Protein AF-A0ABD5DEG7-F1 (afdb_monomer_lite)

Sequence (90 aa):
ALHVSQPALSQQIRQLEAMLEVQLFDRSGRRIRLTDAGEIWLEYARRALRELEEGRRALHDAEDLQHGKLRIAMTPTFTTYMLGPLMEAY

Organism: Acinetobacter baumannii (NCBI:txid470)

Structure (mmCIF, N/CA/C/O backbone):
data_AF-A0ABD5DEG7-F1
#
_entry.id   AF-A0ABD5DEG7-F1
#
loop_
_atom_site.group_PDB
_atom_site.id
_atom_site.type_symbol
_atom_site.label_atom_id
_atom_site.label_alt_id
_atom_site.label_comp_id
_atom_site.label_asym_id
_atom_site.label_entity_id
_atom_site.label_seq_id
_atom_site.pdbx_PDB_ins_code
_atom_site.Cartn_x
_atom_site.Cartn_y
_atom_site.Cartn_z
_atom_site.occupancy
_atom_site.B_iso_or_equiv
_atom_site.auth_seq_id
_atom_site.auth_comp_id
_atom_site.auth_asym_id
_atom_site.auth_atom_id
_atom_site.pdbx_PDB_model_num
ATOM 1 N N . ALA A 1 1 ? 12.916 4.278 8.070 1.00 50.97 1 ALA A N 1
ATOM 2 C CA . ALA A 1 1 ? 11.747 4.813 8.796 1.00 50.97 1 ALA A CA 1
ATOM 3 C C . ALA A 1 1 ? 10.932 5.646 7.818 1.00 50.97 1 ALA A C 1
ATOM 5 O O . ALA A 1 1 ? 11.540 6.330 7.004 1.00 50.97 1 ALA A O 1
ATOM 6 N N . LEU A 1 2 ? 9.599 5.566 7.841 1.00 65.19 2 LEU A N 1
ATOM 7 C CA . LEU A 1 2 ? 8.773 6.523 7.097 1.00 65.19 2 LEU A CA 1
ATOM 8 C C . LEU A 1 2 ? 9.005 7.901 7.743 1.00 65.19 2 LEU A C 1
ATOM 10 O O . LEU A 1 2 ? 8.947 7.995 8.967 1.00 65.19 2 LEU A O 1
ATOM 14 N N . HIS A 1 3 ? 9.312 8.941 6.966 1.00 70.38 3 HIS A N 1
ATOM 15 C CA . HIS A 1 3 ? 9.566 10.312 7.450 1.00 70.38 3 HIS A CA 1
ATOM 16 C C . HIS A 1 3 ? 8.278 11.011 7.938 1.00 70.38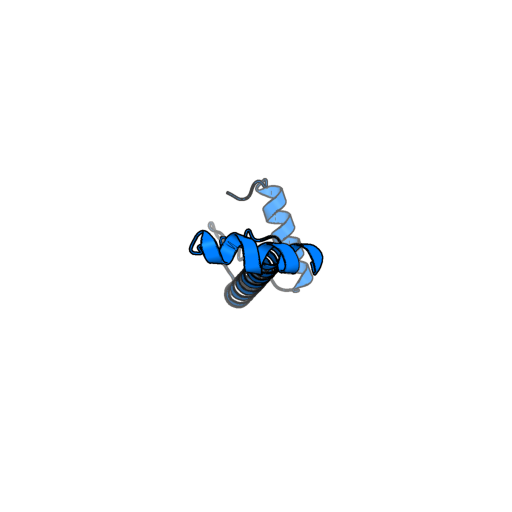 3 HIS A C 1
ATOM 18 O O . HIS A 1 3 ? 8.002 12.155 7.594 1.00 70.38 3 HIS A O 1
ATOM 24 N N . VAL A 1 4 ? 7.449 10.305 8.705 1.00 73.06 4 VAL A N 1
ATOM 25 C CA . VAL A 1 4 ? 6.147 10.758 9.194 1.00 73.06 4 VAL A CA 1
ATOM 26 C C . VAL A 1 4 ? 6.086 10.604 10.704 1.00 73.06 4 VAL A C 1
ATOM 28 O O . VAL A 1 4 ? 6.623 9.658 11.282 1.00 73.06 4 VAL A O 1
ATOM 31 N N . SER A 1 5 ? 5.413 11.547 11.355 1.00 85.06 5 SER A N 1
ATOM 32 C CA . SER A 1 5 ? 5.149 11.458 12.785 1.00 85.06 5 SER A CA 1
ATOM 33 C C . SER A 1 5 ? 4.136 10.342 13.075 1.00 85.06 5 SER A C 1
ATOM 35 O O . SER A 1 5 ? 3.258 10.038 12.263 1.00 85.06 5 SER A O 1
ATOM 37 N N . GLN A 1 6 ? 4.221 9.742 14.263 1.00 85.00 6 GLN A N 1
ATOM 38 C CA . GLN A 1 6 ? 3.285 8.699 14.701 1.00 85.00 6 GLN A CA 1
ATOM 39 C C . GLN A 1 6 ? 1.795 9.122 14.638 1.00 85.00 6 GLN A C 1
ATOM 41 O O . GLN A 1 6 ? 0.962 8.296 14.242 1.00 85.00 6 GLN A O 1
ATOM 46 N N . PRO A 1 7 ? 1.417 10.376 14.974 1.00 87.06 7 PRO A N 1
ATOM 47 C CA . PRO A 1 7 ? 0.048 10.857 14.790 1.00 87.06 7 PRO A CA 1
ATOM 48 C C . PRO A 1 7 ? -0.394 10.877 13.323 1.00 87.06 7 PRO A C 1
ATOM 50 O O . PRO A 1 7 ? -1.506 10.438 13.027 1.00 87.06 7 PRO A O 1
ATOM 53 N N . ALA A 1 8 ? 0.482 11.317 12.411 1.00 88.69 8 ALA A N 1
ATOM 54 C CA . ALA A 1 8 ? 0.186 11.365 10.981 1.00 88.69 8 ALA A CA 1
ATOM 55 C C . ALA A 1 8 ? -0.021 9.956 10.405 1.00 88.69 8 ALA A C 1
ATOM 57 O O . ALA A 1 8 ? -1.013 9.708 9.723 1.00 88.69 8 ALA A O 1
ATOM 58 N N . LEU A 1 9 ? 0.846 9.002 10.763 1.00 88.19 9 LEU A N 1
AT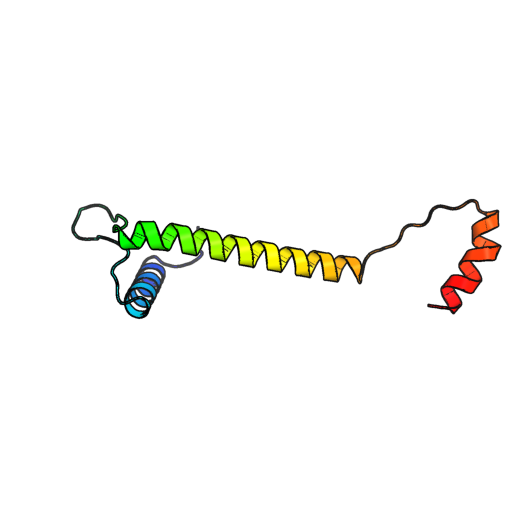OM 59 C CA . LEU A 1 9 ? 0.693 7.601 10.363 1.00 88.19 9 LEU A CA 1
ATOM 60 C C . LEU A 1 9 ? -0.621 7.000 10.884 1.00 88.19 9 LEU A C 1
ATOM 62 O O . LEU A 1 9 ? -1.360 6.353 10.146 1.00 88.19 9 LEU A O 1
ATOM 66 N N . SER A 1 10 ? -0.950 7.254 12.152 1.00 89.81 10 SER A N 1
ATOM 67 C CA . SER A 1 10 ? -2.195 6.761 12.753 1.00 89.81 10 SER A CA 1
ATOM 68 C C . SER A 1 10 ? -3.440 7.327 12.069 1.00 89.81 10 SER A C 1
ATOM 70 O O . SER A 1 10 ? -4.451 6.632 11.978 1.00 89.81 10 SER A O 1
ATOM 72 N N . GLN A 1 11 ? -3.384 8.579 11.607 1.00 93.44 11 GLN A N 1
ATOM 73 C CA . GLN A 1 11 ? -4.466 9.208 10.855 1.00 93.44 11 GLN A CA 1
ATOM 74 C C . GLN A 1 11 ? -4.619 8.599 9.459 1.00 93.44 11 GLN A C 1
ATOM 76 O O . GLN A 1 11 ? -5.744 8.297 9.075 1.00 93.44 11 GLN A O 1
ATOM 81 N N . GLN A 1 12 ? -3.518 8.364 8.742 1.00 94.62 12 GLN A N 1
ATOM 82 C CA . GLN A 1 12 ? -3.549 7.717 7.425 1.00 94.62 12 GLN A CA 1
ATOM 83 C C . GLN A 1 12 ? -4.127 6.300 7.498 1.00 94.62 12 GLN A C 1
ATOM 85 O O . GLN A 1 12 ? -4.965 5.936 6.678 1.00 94.62 12 GLN A O 1
ATOM 90 N N . ILE A 1 13 ? -3.757 5.523 8.523 1.00 94.06 13 ILE A N 1
ATOM 91 C CA . ILE A 1 13 ? -4.332 4.188 8.746 1.00 94.06 13 ILE A CA 1
ATOM 92 C C . ILE A 1 13 ? -5.847 4.279 8.964 1.00 94.06 13 ILE A C 1
ATOM 94 O O . ILE A 1 13 ? -6.591 3.540 8.334 1.00 94.06 13 ILE A O 1
ATOM 98 N N . ARG A 1 14 ? -6.320 5.218 9.795 1.00 94.94 14 ARG A N 1
ATOM 99 C CA . ARG A 1 14 ? -7.765 5.397 10.024 1.00 94.94 14 ARG A CA 1
ATOM 100 C C . ARG A 1 14 ? -8.518 5.812 8.761 1.00 94.94 14 ARG A C 1
ATOM 102 O O . ARG A 1 14 ? -9.650 5.390 8.573 1.00 94.94 14 ARG A O 1
ATOM 109 N N . GLN A 1 15 ? -7.913 6.645 7.915 1.00 97.06 15 GLN A N 1
ATOM 110 C CA . GLN A 1 15 ? -8.505 7.030 6.630 1.00 97.06 15 GLN A CA 1
ATOM 111 C C . GLN A 1 15 ? -8.636 5.822 5.700 1.00 97.06 15 GLN A C 1
ATOM 113 O O . GLN A 1 15 ? -9.688 5.640 5.099 1.00 97.06 15 GLN A O 1
ATOM 118 N N . LEU A 1 16 ? -7.611 4.970 5.642 1.00 96.62 16 LEU A N 1
ATOM 119 C CA . LEU A 1 16 ? -7.662 3.722 4.887 1.00 96.62 16 LEU A CA 1
ATOM 120 C C . LEU A 1 16 ? -8.758 2.785 5.415 1.00 96.62 16 LEU A C 1
ATOM 122 O O . LEU A 1 16 ? -9.571 2.305 4.636 1.00 96.62 16 LEU A O 1
ATOM 126 N N . GLU A 1 17 ? -8.817 2.568 6.730 1.00 97.06 17 GLU A N 1
ATOM 127 C CA . GLU A 1 17 ? -9.854 1.743 7.371 1.00 97.06 17 GLU A CA 1
ATOM 128 C C . GLU A 1 17 ? -11.268 2.278 7.089 1.00 97.06 17 GLU A C 1
ATOM 130 O O . GLU A 1 17 ? -12.184 1.499 6.842 1.00 97.06 17 GLU A O 1
ATOM 135 N N . ALA A 1 18 ? -11.447 3.604 7.065 1.00 97.62 18 ALA A N 1
ATOM 136 C CA . ALA A 1 18 ? -12.720 4.233 6.719 1.00 97.62 18 ALA A CA 1
ATOM 137 C C . ALA A 1 18 ? -13.091 4.040 5.240 1.00 97.62 18 ALA A C 1
ATOM 139 O O . ALA A 1 18 ? -14.239 3.741 4.941 1.00 97.62 18 ALA A O 1
ATOM 140 N N . MET A 1 19 ? -12.130 4.176 4.322 1.00 97.50 19 MET A N 1
ATOM 141 C CA . MET A 1 19 ? -12.355 3.947 2.888 1.00 97.50 19 MET A CA 1
ATOM 142 C C . MET A 1 19 ? -12.695 2.489 2.565 1.00 97.50 19 MET A C 1
ATOM 144 O O . MET A 1 19 ? -13.419 2.229 1.611 1.00 97.50 19 MET A O 1
ATOM 148 N N . LEU A 1 20 ? -12.143 1.550 3.333 1.00 96.62 20 LEU A N 1
ATOM 149 C CA . LEU A 1 20 ? -12.386 0.115 3.181 1.00 96.62 20 LEU A CA 1
ATOM 150 C C . LEU A 1 20 ? -13.589 -0.383 3.992 1.00 96.62 20 LEU A C 1
ATOM 152 O O . LEU A 1 20 ? -13.923 -1.561 3.903 1.00 96.62 20 LEU A O 1
ATOM 156 N N . GLU A 1 21 ? -14.188 0.485 4.812 1.00 97.56 21 GLU A N 1
ATOM 157 C CA . GLU A 1 21 ? -15.283 0.166 5.735 1.00 97.56 21 GLU A CA 1
ATOM 158 C C . GLU A 1 21 ? -14.977 -1.025 6.670 1.00 97.56 21 GLU A C 1
ATOM 160 O O . GLU A 1 21 ? -15.873 -1.731 7.134 1.00 97.56 21 GLU A O 1
ATOM 165 N N . VAL A 1 22 ? -13.695 -1.249 6.989 1.00 97.25 22 VAL A N 1
ATOM 166 C CA . VAL A 1 22 ? -13.233 -2.369 7.822 1.00 97.25 22 VAL A CA 1
ATOM 167 C C . VAL A 1 22 ? -12.019 -1.977 8.664 1.00 97.25 22 VAL A C 1
ATOM 169 O O . VAL A 1 22 ? -11.146 -1.225 8.233 1.00 97.25 22 VAL A O 1
ATOM 172 N N . GLN A 1 23 ? -11.943 -2.500 9.890 1.00 96.94 23 GLN A N 1
ATOM 173 C CA . GLN A 1 23 ? -10.769 -2.332 10.750 1.00 96.94 23 GLN A CA 1
ATOM 174 C C . GLN A 1 23 ? -9.660 -3.289 10.310 1.00 96.94 23 GLN A C 1
ATOM 176 O O . GLN A 1 23 ? -9.861 -4.505 10.273 1.00 96.94 23 GLN A O 1
ATOM 181 N N . LEU A 1 24 ? -8.477 -2.751 10.023 1.00 97.00 24 LEU A N 1
ATOM 182 C CA . LEU A 1 24 ? -7.295 -3.525 9.644 1.00 97.00 24 LEU A CA 1
ATOM 183 C C . LEU A 1 24 ? -6.410 -3.823 10.857 1.00 97.00 24 LEU A C 1
ATOM 185 O O . LEU A 1 24 ? -5.664 -4.802 10.846 1.00 97.00 24 LEU A O 1
ATOM 189 N N . PHE A 1 25 ? -6.494 -2.999 11.905 1.00 96.19 25 PHE A N 1
ATOM 190 C CA . PHE A 1 25 ? -5.705 -3.157 13.122 1.00 96.19 25 PHE A CA 1
ATOM 191 C C . PHE A 1 25 ? -6.569 -3.289 14.378 1.00 96.19 25 PHE A C 1
ATOM 193 O O . PHE A 1 25 ? -7.407 -2.438 14.668 1.00 96.19 25 PHE A O 1
ATOM 200 N N . ASP A 1 26 ? -6.272 -4.297 15.195 1.00 93.81 26 ASP A N 1
ATOM 201 C CA . ASP A 1 26 ? -6.784 -4.419 16.557 1.00 93.81 26 ASP A CA 1
ATOM 202 C C . ASP A 1 26 ? -5.883 -3.642 17.529 1.00 93.81 26 ASP A C 1
ATOM 204 O O . ASP A 1 26 ? -4.659 -3.825 17.583 1.00 93.81 26 ASP A O 1
ATOM 208 N N . ARG A 1 27 ? -6.514 -2.747 18.296 1.00 90.75 27 ARG A N 1
ATOM 209 C CA . ARG A 1 27 ? -5.880 -1.861 19.285 1.00 90.75 27 ARG A CA 1
ATOM 210 C C . ARG A 1 27 ? -6.424 -2.060 20.704 1.00 90.75 27 ARG A C 1
ATOM 212 O O . ARG A 1 27 ? -6.126 -1.252 21.578 1.00 90.75 27 ARG A O 1
ATOM 219 N N . SER A 1 28 ? -7.225 -3.099 20.937 1.00 86.69 28 SER A N 1
ATOM 220 C CA . SER A 1 28 ? -7.822 -3.397 22.248 1.00 86.69 28 SER A CA 1
ATOM 221 C C . SER A 1 28 ? -6.785 -3.824 23.296 1.00 86.69 28 SER A C 1
ATOM 223 O O . SER A 1 28 ? -6.959 -3.591 24.491 1.00 86.69 28 SER A O 1
ATOM 225 N N . GLY A 1 29 ? -5.685 -4.439 22.852 1.00 83.31 29 GLY A N 1
ATOM 226 C CA . GLY A 1 29 ? -4.612 -4.928 23.711 1.00 83.31 29 GLY A CA 1
ATOM 227 C C . GLY A 1 29 ? -3.435 -3.963 23.890 1.00 83.31 29 GLY A C 1
ATOM 228 O O . GLY A 1 29 ? -3.339 -2.893 23.297 1.00 83.31 29 GLY A O 1
ATOM 229 N N . ARG A 1 30 ? -2.443 -4.402 24.675 1.00 87.12 30 ARG A N 1
ATOM 230 C CA . ARG A 1 30 ? -1.191 -3.656 24.926 1.00 87.12 30 ARG A CA 1
ATOM 231 C C . ARG A 1 30 ? -0.264 -3.568 23.701 1.00 87.12 30 ARG A C 1
ATOM 233 O O . ARG A 1 30 ? 0.737 -2.859 23.743 1.00 87.12 30 ARG A O 1
ATOM 240 N N . ARG A 1 31 ? -0.556 -4.320 22.634 1.00 88.38 31 ARG A N 1
ATOM 241 C CA . ARG A 1 31 ? 0.162 -4.310 21.352 1.00 88.38 31 ARG A CA 1
ATOM 242 C C . ARG A 1 31 ? -0.842 -4.212 20.213 1.00 88.38 31 ARG A C 1
ATOM 244 O O . ARG A 1 31 ? -1.870 -4.878 20.261 1.00 88.38 31 ARG A O 1
ATOM 251 N N . ILE A 1 32 ? -0.483 -3.447 19.188 1.00 91.50 32 ILE A N 1
ATOM 252 C CA . ILE A 1 32 ? -1.231 -3.362 17.934 1.00 91.50 32 ILE A CA 1
ATOM 253 C C . ILE A 1 32 ? -0.985 -4.642 17.129 1.00 91.50 32 ILE A C 1
ATOM 255 O O . ILE A 1 32 ? 0.163 -5.080 17.009 1.00 91.50 32 ILE A O 1
ATOM 259 N N . ARG A 1 33 ? -2.051 -5.237 16.592 1.00 94.69 33 ARG A N 1
ATOM 260 C CA . ARG A 1 33 ? -2.004 -6.424 15.722 1.00 94.69 33 ARG A CA 1
ATOM 261 C C . ARG A 1 33 ? -2.891 -6.218 14.502 1.00 94.69 33 ARG A C 1
ATOM 263 O O . ARG A 1 33 ? -3.757 -5.350 14.527 1.00 94.69 33 ARG A O 1
ATOM 270 N N . LEU A 1 34 ? -2.665 -6.995 13.450 1.00 96.12 34 LEU A N 1
ATOM 271 C CA . LEU A 1 34 ? -3.588 -7.050 12.320 1.00 96.12 34 LEU A CA 1
ATOM 272 C C . LEU A 1 34 ? -4.849 -7.822 12.719 1.00 96.12 34 LEU A C 1
ATOM 274 O O . LEU A 1 34 ? -4.790 -8.735 13.545 1.00 96.12 34 LEU A O 1
ATOM 278 N N . THR A 1 35 ? -5.980 -7.424 12.151 1.00 97.12 35 THR A N 1
ATOM 279 C CA . THR A 1 35 ? -7.202 -8.237 12.121 1.00 97.12 35 THR A CA 1
ATOM 280 C C . THR A 1 35 ? -7.106 -9.262 10.987 1.00 97.12 35 THR A C 1
ATOM 282 O O . THR A 1 35 ? -6.218 -9.160 10.139 1.00 97.12 35 THR A O 1
ATOM 285 N N . ASP A 1 36 ? -8.052 -10.200 10.895 1.00 97.31 36 ASP A N 1
ATOM 286 C CA . ASP A 1 36 ? -8.134 -11.117 9.745 1.00 97.31 36 ASP A CA 1
ATOM 287 C C . ASP A 1 36 ? -8.257 -10.348 8.415 1.00 97.31 36 ASP A C 1
ATOM 289 O O . ASP A 1 36 ? -7.585 -10.662 7.432 1.00 97.31 36 ASP A O 1
ATOM 293 N N . ALA A 1 37 ? -9.053 -9.272 8.398 1.00 97.19 37 ALA A N 1
ATOM 294 C CA . ALA A 1 37 ? -9.149 -8.366 7.254 1.00 97.19 37 ALA A CA 1
ATOM 295 C C . ALA A 1 37 ? -7.822 -7.637 6.980 1.00 97.19 37 ALA A C 1
ATOM 297 O O . ALA A 1 37 ? -7.448 -7.444 5.824 1.00 97.19 37 ALA A O 1
ATOM 298 N N . GLY A 1 38 ? -7.095 -7.264 8.037 1.00 97.69 38 GLY A N 1
ATOM 299 C CA . GLY A 1 38 ? -5.758 -6.683 7.965 1.00 97.69 38 GLY A CA 1
ATOM 300 C C . GLY A 1 38 ? -4.739 -7.597 7.290 1.00 97.69 38 GLY A C 1
ATOM 301 O O . GLY A 1 38 ? -3.989 -7.132 6.433 1.00 97.69 38 GLY A O 1
ATOM 302 N N . GLU A 1 39 ? -4.729 -8.886 7.634 1.00 98.12 39 GLU A N 1
ATOM 303 C CA . GLU A 1 39 ? -3.843 -9.883 7.017 1.00 98.12 39 GLU A CA 1
ATOM 304 C C . GLU A 1 39 ? -4.165 -10.080 5.528 1.00 98.12 39 GLU A C 1
ATOM 306 O O . GLU A 1 39 ? -3.263 -10.039 4.688 1.00 98.12 39 GLU A O 1
ATOM 311 N N . ILE A 1 40 ? -5.454 -10.196 5.181 1.00 98.06 40 ILE A N 1
ATOM 312 C CA . ILE A 1 40 ? -5.901 -10.297 3.782 1.00 98.06 40 ILE A CA 1
ATOM 313 C C . ILE A 1 40 ? -5.468 -9.052 2.999 1.00 98.06 40 ILE A C 1
ATOM 315 O O . ILE A 1 40 ? -4.824 -9.155 1.954 1.00 98.06 40 ILE A O 1
ATOM 319 N N . TRP A 1 41 ? -5.780 -7.859 3.509 1.00 97.69 41 TRP A N 1
ATOM 320 C CA . TRP A 1 41 ? -5.450 -6.602 2.838 1.00 97.69 41 TRP A CA 1
ATOM 321 C C . TRP A 1 41 ? -3.941 -6.414 2.663 1.00 97.69 41 TRP A C 1
ATOM 323 O O . TRP A 1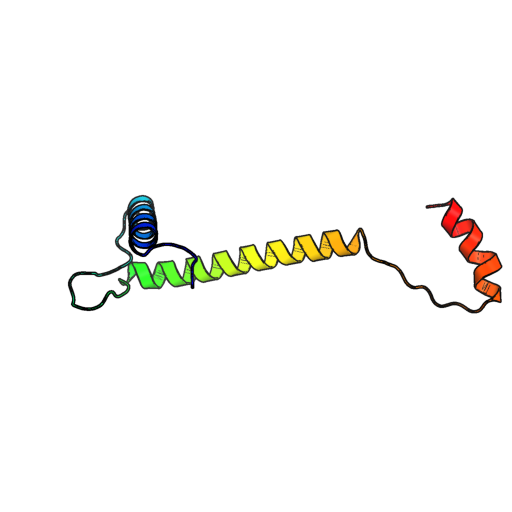 41 ? -3.492 -5.932 1.622 1.00 97.69 41 TRP A O 1
ATOM 333 N N . LEU A 1 42 ? -3.140 -6.825 3.651 1.00 97.38 42 LEU A N 1
ATOM 334 C CA . LEU A 1 42 ? -1.685 -6.736 3.594 1.00 97.38 42 LEU A CA 1
ATOM 335 C C . LEU A 1 42 ? -1.103 -7.527 2.416 1.00 97.38 42 LEU A C 1
ATOM 337 O O . LEU A 1 42 ? -0.156 -7.054 1.779 1.00 97.38 42 LEU A O 1
ATOM 341 N N . GLU A 1 43 ? -1.650 -8.705 2.108 1.00 97.94 43 GLU A N 1
ATOM 342 C CA . GLU A 1 43 ? -1.218 -9.496 0.955 1.00 97.94 43 GLU A CA 1
ATOM 343 C C . GLU A 1 43 ? -1.428 -8.724 -0.355 1.00 97.94 43 GLU A C 1
ATOM 345 O O . GLU A 1 43 ? -0.485 -8.550 -1.138 1.00 97.94 43 GLU A O 1
ATOM 350 N N . TYR A 1 44 ? -2.637 -8.196 -0.564 1.00 98.12 44 TYR A N 1
ATOM 351 C CA . TYR A 1 44 ? -2.984 -7.430 -1.761 1.00 98.12 44 TYR A CA 1
ATOM 352 C C . TYR A 1 44 ? -2.196 -6.125 -1.864 1.00 98.12 44 TYR A C 1
ATOM 354 O O . TYR A 1 44 ? -1.639 -5.830 -2.922 1.00 98.12 44 TYR A O 1
ATOM 362 N N . ALA A 1 45 ? -2.067 -5.378 -0.767 1.00 97.00 45 ALA A N 1
ATOM 363 C CA . ALA A 1 45 ? -1.305 -4.134 -0.732 1.00 97.00 45 ALA A CA 1
ATOM 364 C C . ALA A 1 45 ? 0.168 -4.368 -1.101 1.00 97.00 45 ALA A C 1
ATOM 366 O O . ALA A 1 45 ? 0.738 -3.635 -1.909 1.00 97.00 45 ALA A O 1
ATOM 367 N N . ARG A 1 46 ? 0.788 -5.430 -0.568 1.00 97.44 46 ARG A N 1
ATOM 368 C CA . ARG A 1 46 ? 2.172 -5.796 -0.910 1.00 97.44 46 ARG A CA 1
ATOM 369 C C . ARG A 1 46 ? 2.326 -6.169 -2.380 1.00 97.44 46 ARG A C 1
ATOM 371 O O . ARG A 1 46 ? 3.349 -5.831 -2.969 1.00 97.44 46 ARG A O 1
ATOM 378 N N . ARG A 1 47 ? 1.359 -6.885 -2.958 1.00 98.12 47 ARG A N 1
ATOM 379 C CA . ARG A 1 47 ? 1.361 -7.233 -4.387 1.00 98.12 47 ARG A CA 1
ATOM 380 C C . ARG A 1 47 ? 1.242 -5.984 -5.253 1.00 98.12 47 ARG A C 1
ATOM 382 O O . ARG A 1 47 ? 2.111 -5.763 -6.083 1.00 98.12 47 ARG A O 1
ATOM 389 N N . ALA A 1 48 ? 0.255 -5.133 -4.988 1.00 97.81 48 ALA A N 1
ATOM 390 C CA . ALA A 1 48 ? 0.042 -3.897 -5.738 1.00 97.81 48 ALA A CA 1
ATOM 391 C C . ALA A 1 48 ? 1.274 -2.977 -5.712 1.00 97.81 48 ALA A C 1
ATOM 393 O O . ALA A 1 48 ? 1.679 -2.458 -6.745 1.00 97.81 48 ALA A O 1
ATOM 394 N N . LEU A 1 49 ? 1.918 -2.817 -4.551 1.00 96.88 49 LEU A N 1
ATOM 395 C CA . LEU A 1 49 ? 3.136 -2.007 -4.443 1.00 96.88 49 LEU A CA 1
ATOM 396 C C . LEU A 1 49 ? 4.307 -2.577 -5.253 1.00 96.88 49 LEU A C 1
ATOM 398 O O . LEU A 1 49 ? 5.093 -1.801 -5.789 1.00 96.88 49 LEU A O 1
ATOM 402 N N . ARG A 1 50 ? 4.433 -3.909 -5.351 1.00 97.62 50 ARG A N 1
ATOM 403 C CA . ARG A 1 50 ? 5.454 -4.535 -6.205 1.00 97.62 50 ARG A CA 1
ATOM 404 C C . ARG A 1 50 ? 5.184 -4.275 -7.680 1.00 97.62 50 ARG A C 1
ATOM 406 O O . ARG A 1 50 ? 6.089 -3.821 -8.362 1.00 97.62 50 ARG A O 1
ATOM 413 N N . GLU A 1 51 ? 3.952 -4.485 -8.129 1.00 97.81 51 GLU A N 1
ATOM 414 C CA . GLU A 1 51 ? 3.543 -4.241 -9.520 1.00 97.81 51 GLU A CA 1
ATOM 415 C C . GLU A 1 51 ? 3.780 -2.779 -9.932 1.00 97.81 51 GLU A C 1
ATOM 417 O O . GLU A 1 51 ? 4.331 -2.500 -10.994 1.00 97.81 51 GLU A O 1
ATOM 422 N N . LEU A 1 52 ? 3.431 -1.824 -9.062 1.00 97.69 52 LEU A N 1
ATOM 423 C CA . LEU A 1 52 ? 3.675 -0.399 -9.314 1.00 97.69 52 LEU A CA 1
ATOM 424 C C . LEU A 1 52 ? 5.169 -0.076 -9.430 1.00 97.69 52 LEU A C 1
ATOM 426 O O . LEU A 1 52 ? 5.577 0.719 -10.275 1.00 97.69 52 LEU A O 1
ATOM 430 N N . GLU A 1 53 ? 5.989 -0.691 -8.583 1.00 96.38 53 GLU A N 1
ATOM 431 C CA . GLU A 1 53 ? 7.436 -0.513 -8.601 1.00 96.38 53 GLU A CA 1
ATOM 432 C C . GLU A 1 53 ? 8.082 -1.164 -9.836 1.00 96.38 53 GLU A C 1
ATOM 434 O O . GLU A 1 53 ? 8.991 -0.587 -10.429 1.00 96.38 53 GLU A O 1
ATOM 439 N N . GLU A 1 54 ? 7.598 -2.329 -10.262 1.00 95.69 54 GLU A N 1
ATOM 440 C CA . GLU A 1 54 ? 8.022 -2.984 -11.504 1.00 95.69 54 GLU A CA 1
ATOM 441 C C . GLU A 1 54 ? 7.648 -2.147 -12.730 1.00 95.69 54 GLU A C 1
ATOM 443 O O . GLU A 1 54 ? 8.504 -1.895 -13.578 1.00 95.69 54 GLU A O 1
ATOM 448 N N . GLY A 1 55 ? 6.423 -1.615 -12.779 1.00 94.38 55 GLY A N 1
ATOM 449 C CA . GLY A 1 55 ? 5.996 -0.690 -13.830 1.00 94.38 55 GLY A CA 1
ATOM 450 C C . GLY A 1 55 ? 6.861 0.572 -13.892 1.00 94.38 55 GLY A C 1
ATOM 451 O O . GLY A 1 55 ? 7.269 0.994 -14.973 1.00 94.38 55 GLY A O 1
ATOM 452 N N . ARG A 1 56 ? 7.223 1.142 -12.735 1.00 94.62 56 ARG A N 1
ATOM 453 C CA . ARG A 1 56 ? 8.132 2.296 -12.658 1.00 94.62 56 ARG A CA 1
ATOM 454 C C . ARG A 1 56 ? 9.515 1.983 -13.236 1.00 94.62 56 ARG A C 1
ATOM 456 O O . ARG A 1 56 ? 10.084 2.830 -13.919 1.00 94.62 56 ARG A O 1
ATOM 463 N N . ARG A 1 57 ? 10.060 0.791 -12.971 1.00 91.00 57 ARG A N 1
ATOM 464 C CA . ARG A 1 57 ? 11.348 0.365 -13.548 1.00 91.00 57 ARG A CA 1
ATOM 465 C C . ARG A 1 57 ? 11.251 0.141 -15.049 1.00 91.00 57 ARG A C 1
ATOM 467 O O . ARG A 1 57 ? 12.105 0.632 -15.767 1.00 91.00 57 ARG A O 1
ATOM 474 N N . ALA A 1 58 ? 10.190 -0.510 -15.521 1.00 90.50 58 ALA A N 1
ATOM 475 C CA . ALA A 1 58 ? 9.982 -0.728 -16.949 1.00 90.50 58 ALA A CA 1
ATOM 476 C C . ALA A 1 58 ? 9.917 0.595 -17.735 1.00 90.50 58 ALA A C 1
ATOM 478 O O . ALA A 1 58 ? 10.461 0.686 -18.832 1.00 90.50 58 ALA A O 1
ATOM 479 N N . LEU A 1 59 ? 9.297 1.634 -17.159 1.00 90.38 59 LEU A N 1
ATOM 480 C CA . LEU A 1 59 ? 9.300 2.979 -17.742 1.00 90.38 59 LEU A CA 1
ATOM 481 C C . LEU A 1 59 ? 10.704 3.595 -17.771 1.00 90.38 59 LEU A C 1
ATOM 483 O O . LEU A 1 59 ? 11.096 4.139 -18.797 1.00 90.38 59 LEU A O 1
ATOM 487 N N . HIS A 1 60 ? 11.469 3.474 -16.683 1.00 85.31 60 HIS A N 1
ATOM 488 C CA 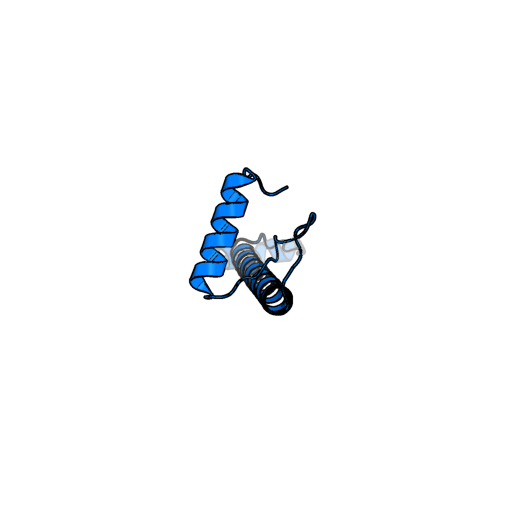. HIS A 1 60 ? 12.845 3.973 -16.634 1.00 85.31 60 HIS A CA 1
ATOM 489 C C . HIS A 1 60 ? 13.746 3.267 -17.655 1.00 85.31 60 HIS A C 1
ATOM 491 O O . HIS A 1 60 ? 14.497 3.925 -18.364 1.00 85.31 60 HIS A O 1
ATOM 497 N N . ASP A 1 61 ? 13.639 1.943 -17.780 1.00 79.88 61 ASP A N 1
ATOM 498 C CA . ASP A 1 61 ? 14.403 1.167 -18.760 1.00 79.88 61 ASP A CA 1
ATOM 499 C C . ASP A 1 61 ? 14.036 1.579 -20.194 1.00 79.88 61 ASP A C 1
ATOM 501 O O . ASP A 1 61 ? 14.910 1.701 -21.052 1.00 79.88 61 ASP A O 1
ATOM 505 N N . ALA A 1 62 ? 12.751 1.839 -20.459 1.00 79.38 62 ALA A N 1
ATOM 506 C CA . ALA A 1 62 ? 12.289 2.331 -21.752 1.00 79.38 62 ALA A CA 1
ATOM 507 C C . ALA A 1 62 ? 12.818 3.744 -22.067 1.00 79.38 62 ALA A C 1
ATOM 509 O O . ALA A 1 62 ? 13.222 3.994 -23.203 1.00 79.38 62 ALA A O 1
ATOM 510 N N . GLU A 1 63 ? 12.856 4.653 -21.088 1.00 72.75 63 GLU A N 1
ATOM 511 C CA . GLU A 1 63 ? 13.441 5.993 -21.248 1.00 72.75 63 GLU A CA 1
ATOM 512 C C . GLU A 1 63 ? 14.968 5.952 -21.423 1.00 72.75 63 GLU A C 1
ATOM 514 O O . GLU A 1 63 ? 15.505 6.661 -22.282 1.00 72.75 63 GLU A O 1
ATOM 519 N N . ASP A 1 64 ? 15.666 5.092 -20.676 1.00 66.12 64 ASP A N 1
ATOM 520 C CA . ASP A 1 64 ? 17.113 4.872 -20.799 1.00 66.12 64 ASP A CA 1
ATOM 521 C C . ASP A 1 64 ? 17.478 4.266 -22.161 1.00 66.12 64 ASP A C 1
ATOM 523 O O . ASP A 1 64 ? 18.484 4.644 -22.763 1.00 66.12 64 ASP A O 1
ATOM 527 N N . LEU A 1 65 ? 16.646 3.369 -22.700 1.00 60.41 65 LEU A N 1
ATOM 528 C CA . LEU A 1 65 ? 16.791 2.845 -24.062 1.00 60.41 65 LEU A CA 1
ATOM 529 C C . LEU A 1 65 ? 16.615 3.937 -25.130 1.00 60.41 65 LEU A C 1
ATOM 531 O O . LEU A 1 65 ? 17.240 3.844 -26.186 1.00 60.41 65 LEU A O 1
ATOM 535 N N . GLN A 1 66 ? 15.820 4.981 -24.863 1.00 56.94 66 GLN A N 1
ATOM 536 C CA . GLN A 1 66 ? 15.660 6.124 -25.773 1.00 56.94 66 GLN A CA 1
ATOM 537 C C . GLN A 1 66 ? 16.803 7.151 -25.690 1.00 56.94 66 GLN A C 1
ATOM 539 O O . GLN A 1 66 ? 17.029 7.869 -26.662 1.00 56.94 66 GLN A O 1
ATOM 544 N N . HIS A 1 67 ? 17.565 7.194 -24.590 1.00 57.31 67 HIS A N 1
ATOM 545 C CA . HIS A 1 67 ? 18.675 8.143 -24.382 1.00 57.31 67 HIS A CA 1
ATOM 546 C C . HIS A 1 67 ? 20.055 7.471 -24.201 1.00 57.31 67 HIS A C 1
ATOM 548 O O . HIS A 1 67 ? 21.025 8.107 -23.774 1.00 57.31 67 HIS A O 1
ATOM 554 N N . GLY A 1 68 ? 20.171 6.183 -24.530 1.00 59.09 68 GLY A N 1
ATOM 555 C CA . GLY A 1 68 ? 21.381 5.390 -24.326 1.00 59.09 68 GLY A CA 1
ATOM 556 C C . GLY A 1 68 ? 22.552 5.776 -25.242 1.00 59.09 68 GLY A C 1
ATOM 557 O O . GLY A 1 68 ? 22.387 6.130 -26.407 1.00 59.09 68 GLY A O 1
ATOM 558 N N . LYS A 1 69 ? 23.787 5.651 -24.736 1.00 59.41 69 LYS A N 1
ATOM 559 C CA . LYS A 1 69 ? 25.008 5.784 -25.551 1.00 59.41 69 LYS A CA 1
ATOM 560 C C . LYS A 1 69 ? 25.318 4.462 -26.254 1.00 59.41 69 LYS A C 1
ATOM 562 O O . LYS A 1 69 ? 25.802 3.523 -25.623 1.00 59.41 69 LYS A O 1
ATOM 567 N N . LEU A 1 70 ? 25.110 4.399 -27.567 1.00 63.56 70 LEU A N 1
ATOM 568 C CA . LEU A 1 70 ? 25.548 3.269 -28.388 1.00 63.56 70 LEU A CA 1
ATOM 569 C C . LEU A 1 70 ? 27.065 3.352 -28.628 1.00 63.56 70 LEU A C 1
ATOM 571 O O . LEU A 1 70 ? 27.545 4.211 -29.365 1.00 63.56 70 LEU A O 1
ATOM 575 N N . ARG A 1 71 ? 27.845 2.458 -28.006 1.00 65.69 71 ARG A N 1
ATOM 576 C CA . ARG A 1 71 ? 29.296 2.370 -28.239 1.00 65.69 71 ARG A CA 1
ATOM 577 C C . ARG A 1 71 ? 29.592 1.331 -29.317 1.00 65.69 71 ARG A C 1
ATOM 579 O O . ARG A 1 71 ? 29.569 0.134 -29.044 1.00 65.69 71 ARG A O 1
ATOM 586 N N . ILE A 1 72 ? 29.913 1.795 -30.521 1.00 69.62 72 ILE A N 1
ATOM 587 C CA . ILE A 1 72 ? 30.281 0.937 -31.652 1.00 69.62 72 ILE A CA 1
ATOM 588 C C . ILE A 1 72 ? 31.808 0.827 -31.724 1.00 69.62 72 ILE A C 1
ATOM 590 O O . ILE A 1 72 ? 32.505 1.840 -31.753 1.00 69.62 72 ILE A O 1
ATOM 594 N N . ALA A 1 73 ? 32.335 -0.397 -31.753 1.00 72.38 73 ALA A N 1
ATOM 595 C CA . ALA A 1 73 ? 33.745 -0.657 -32.031 1.00 72.38 73 ALA A CA 1
ATOM 596 C C . ALA A 1 73 ? 33.883 -1.199 -33.456 1.00 72.38 73 ALA A C 1
ATOM 598 O O . ALA A 1 73 ? 33.233 -2.180 -33.810 1.00 72.38 73 ALA A O 1
ATOM 599 N N . MET A 1 74 ? 34.723 -0.562 -34.268 1.00 78.56 74 MET A N 1
ATOM 600 C CA . MET A 1 74 ? 34.970 -0.961 -35.651 1.00 78.56 74 MET A CA 1
ATOM 601 C C . MET A 1 74 ? 36.419 -0.681 -36.052 1.00 78.56 74 MET A C 1
ATOM 603 O O . MET A 1 74 ? 37.095 0.157 -35.453 1.00 78.56 74 MET A O 1
ATOM 607 N N . THR A 1 75 ? 36.902 -1.406 -37.059 1.00 78.62 75 THR A N 1
ATOM 608 C CA . THR A 1 75 ? 38.234 -1.221 -37.647 1.00 78.62 75 THR A CA 1
ATOM 609 C C . THR A 1 75 ? 38.328 0.176 -38.279 1.00 78.62 75 THR A C 1
ATOM 611 O O . THR A 1 75 ? 37.359 0.589 -38.918 1.00 78.62 75 THR A O 1
ATOM 614 N N . PRO A 1 76 ? 39.464 0.896 -38.180 1.00 74.75 76 PRO A N 1
ATOM 615 C CA . PRO A 1 76 ? 39.570 2.288 -38.639 1.00 74.75 76 PRO A CA 1
ATOM 616 C C . PRO A 1 76 ? 39.122 2.520 -40.088 1.00 74.75 76 PRO A C 1
ATOM 618 O O . PRO A 1 76 ? 38.527 3.546 -40.400 1.00 74.75 76 PRO A O 1
ATOM 621 N N . THR A 1 77 ? 39.354 1.539 -40.964 1.00 74.69 77 THR A N 1
ATOM 622 C CA . THR A 1 77 ? 38.907 1.553 -42.361 1.00 74.69 77 THR A CA 1
ATOM 623 C C . THR A 1 77 ? 37.386 1.584 -42.503 1.00 74.69 77 THR A C 1
ATOM 625 O O . THR A 1 77 ? 36.885 2.281 -43.373 1.00 74.69 77 THR A O 1
ATOM 628 N N . PHE A 1 78 ? 36.633 0.886 -41.653 1.00 71.19 78 PHE A N 1
ATOM 629 C CA . PHE A 1 78 ? 35.167 0.874 -41.705 1.00 71.19 78 PHE A CA 1
ATOM 630 C C . PHE A 1 78 ? 34.543 2.161 -41.142 1.00 71.19 78 PHE A C 1
ATOM 632 O O . PHE A 1 78 ? 33.506 2.597 -41.643 1.00 71.19 78 PHE A O 1
ATOM 639 N N . THR A 1 79 ? 35.199 2.821 -40.180 1.00 71.62 79 THR A N 1
ATOM 640 C CA . THR A 1 79 ? 34.737 4.099 -39.608 1.00 71.62 79 THR A CA 1
ATOM 641 C C . THR A 1 79 ? 34.558 5.173 -40.672 1.00 71.62 79 THR A C 1
ATOM 643 O O . THR A 1 79 ? 33.530 5.843 -40.704 1.00 71.62 79 THR A O 1
ATOM 646 N N . THR A 1 80 ? 35.530 5.319 -41.572 1.00 66.06 80 THR A N 1
ATOM 647 C CA . THR A 1 80 ? 35.522 6.394 -42.573 1.00 66.06 80 THR A CA 1
ATOM 648 C C . THR A 1 80 ? 34.476 6.179 -43.668 1.00 66.06 80 THR A C 1
ATOM 650 O O . THR A 1 80 ? 33.865 7.148 -44.106 1.00 66.06 80 THR A O 1
ATOM 653 N N . TYR A 1 81 ? 34.237 4.934 -44.095 1.00 70.62 81 TYR A N 1
ATOM 654 C CA . TYR A 1 81 ? 33.326 4.653 -45.214 1.00 70.62 81 TYR A CA 1
ATOM 655 C C . TYR A 1 81 ? 31.870 4.413 -44.798 1.00 70.62 81 TYR A C 1
ATOM 657 O O . TYR A 1 81 ? 30.979 4.644 -45.609 1.00 70.62 81 TYR A O 1
ATOM 665 N N . MET A 1 82 ? 31.607 3.956 -43.567 1.00 66.38 82 MET A N 1
ATOM 666 C CA . MET A 1 82 ? 30.246 3.610 -43.130 1.00 66.38 82 MET A CA 1
ATOM 667 C C . MET A 1 82 ? 29.647 4.566 -42.101 1.00 66.38 82 MET A C 1
ATOM 669 O O . MET A 1 82 ? 28.434 4.753 -42.113 1.00 66.38 82 MET A O 1
ATOM 673 N N . LEU A 1 83 ? 30.448 5.177 -41.219 1.00 70.00 83 LEU A N 1
ATOM 674 C CA . LEU A 1 83 ? 29.896 6.003 -40.139 1.00 70.00 83 LEU 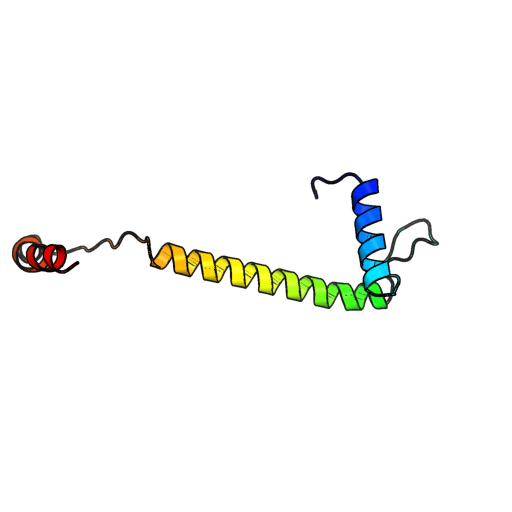A CA 1
ATOM 675 C C . LEU A 1 83 ? 29.498 7.408 -40.615 1.00 70.00 83 LEU A C 1
ATOM 677 O O . LEU A 1 83 ? 28.521 7.955 -40.115 1.00 70.00 83 LEU A O 1
ATOM 681 N N . GLY A 1 84 ? 30.213 7.964 -41.601 1.00 70.56 84 GLY A N 1
ATOM 682 C CA . GLY A 1 84 ? 29.900 9.274 -42.189 1.00 70.56 84 GLY A CA 1
ATOM 683 C C . GLY A 1 84 ? 28.462 9.365 -42.722 1.00 70.56 84 GLY A C 1
ATOM 684 O O . GLY A 1 84 ? 27.705 10.196 -42.230 1.00 70.56 84 GLY A O 1
ATOM 685 N N . PRO A 1 85 ? 28.039 8.472 -43.638 1.00 68.62 85 PRO A N 1
ATOM 686 C CA . PRO A 1 85 ? 26.674 8.477 -44.173 1.00 68.62 85 PRO A CA 1
ATOM 687 C C . PRO A 1 85 ? 25.594 8.159 -43.128 1.00 68.62 85 PRO A C 1
ATOM 689 O O . PRO A 1 85 ? 24.468 8.632 -43.236 1.00 68.62 85 PRO A O 1
ATOM 692 N N . LEU A 1 86 ? 25.919 7.348 -42.113 1.00 68.69 86 LEU A N 1
ATOM 693 C CA . LEU A 1 86 ? 24.957 6.936 -41.086 1.00 68.69 86 LEU A CA 1
ATOM 694 C C . LEU A 1 86 ? 24.611 8.077 -40.116 1.00 68.69 86 LEU A C 1
ATOM 696 O O . LEU A 1 86 ? 23.497 8.117 -39.608 1.00 68.69 86 LEU A O 1
ATOM 700 N N . MET A 1 87 ? 25.562 8.987 -39.880 1.00 70.25 87 MET A N 1
ATOM 701 C CA . MET A 1 87 ? 25.384 10.196 -39.064 1.00 70.25 87 MET A CA 1
ATOM 702 C C . MET A 1 87 ? 24.667 11.329 -39.812 1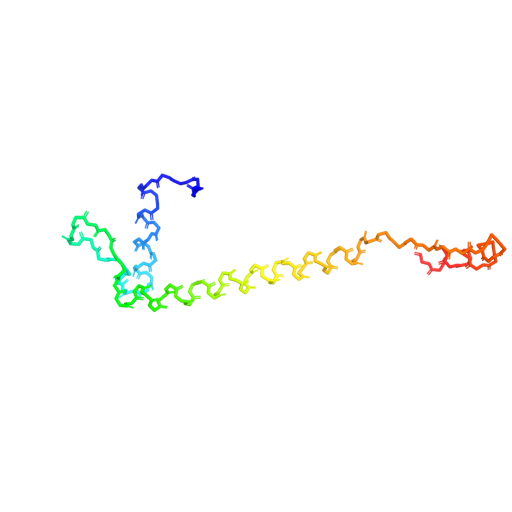.00 70.25 87 MET A C 1
ATOM 704 O O . MET A 1 87 ? 24.192 12.255 -39.176 1.00 70.25 87 MET A O 1
ATOM 708 N N . GLU A 1 88 ? 24.620 11.303 -41.147 1.00 65.88 88 GLU A N 1
ATOM 709 C CA . GLU A 1 88 ? 23.807 12.250 -41.931 1.00 65.88 88 GLU A CA 1
ATOM 710 C C . GLU A 1 88 ? 22.343 11.797 -42.053 1.00 65.88 88 GLU A C 1
ATOM 712 O O . GLU A 1 88 ? 21.461 12.614 -42.309 1.00 65.88 88 GLU A O 1
ATOM 717 N N . ALA A 1 89 ? 22.081 10.497 -41.890 1.00 64.44 89 ALA A N 1
ATOM 718 C CA . ALA A 1 89 ? 20.754 9.898 -42.026 1.00 64.44 89 ALA A CA 1
ATOM 719 C C . ALA A 1 89 ? 19.925 9.889 -40.723 1.00 64.44 89 ALA A C 1
ATOM 721 O O . ALA A 1 89 ? 18.747 9.528 -40.771 1.00 64.44 89 ALA A O 1
ATOM 722 N N . TYR A 1 90 ? 20.526 10.267 -39.591 1.00 56.59 90 TYR A N 1
ATOM 723 C CA . TYR A 1 90 ? 19.928 10.332 -38.251 1.00 56.59 90 TYR A CA 1
ATOM 724 C C . TYR A 1 90 ? 20.328 11.626 -37.547 1.00 56.59 90 TYR A C 1
ATOM 726 O O . TYR A 1 90 ? 19.470 12.176 -36.822 1.00 56.59 90 TYR A O 1
#

InterPro domains:
  IPR000847 LysR, HTH, N-terminal domain [PF00126] (1-39)
  IPR000847 LysR, HTH, N-terminal domain [PR00039] (6-16)
  IPR000847 LysR, HTH, N-terminal domain [PR00039] (16-27)
  IPR000847 LysR, HTH, N-terminal domain [PS50931] (1-35)
  IPR036388 Winged helix-like DNA-binding domain superfamily [G3DSA:1.10.10.10] (1-70)
  IPR036390 Winged helix DNA-binding domain superfamily [SSF46785] (1-87)

pLDDT: mean 84.28, std 13.85, range [50.97, 98.12]

Radius of gyration: 26.46 Å; chains: 1; bounding box: 55×23×70 Å

Secondary structure (DSSP, 8-state):
--SS-HHHHHHHHHHHHHHTTS--EE-SSSS-EE-HHHHHHHHHHHHHHHHHHHHHHHHHHHHHHHH--------HHHIIIIIHHHHH--

Foldseek 3Di:
DPPDDPVVVVVVQVVVCVVVVHRQWDPPDPDIDGDPVVVVVVVVVVVVVVVVVVVVVVVVVVVCVVVDDDDDDDDPVCCVVPVVVVVVVD